Protein AF-A0A432J5H0-F1 (afdb_monomer_lite)

Secondary structure (DSSP, 8-state):
-HHHHHHHHHHHHHHHHHHHHTTT-EETTEEHHHHTHHHHHHHHHHHHHHHHHHHHHHHHHHHHHHHHHHHHHHHTT-

Sequence (78 aa):
AGASVAAIIGGALTLTVQYWAGPTHILGGVNYADVWHTQLAIIGWALLLGGMAFITLRLTRQLSQLQDQRPELSSDLV

pLDDT: mean 94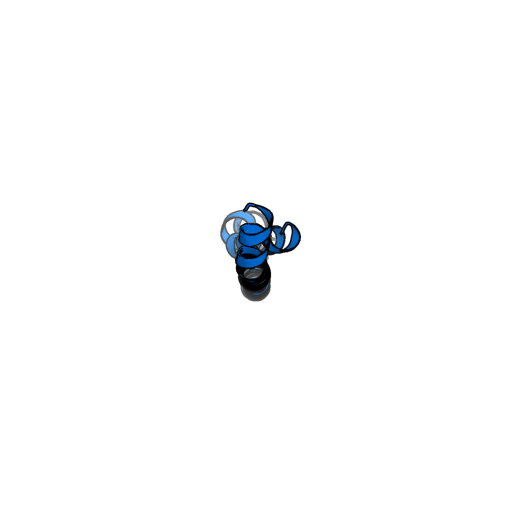.52, std 5.33, range [72.94, 98.75]

Radius of gyration: 21.02 Å; chains: 1; bounding box: 42×13×65 Å

Structure (mmCIF, N/CA/C/O backbone):
data_AF-A0A432J5H0-F1
#
_entry.id   AF-A0A432J5H0-F1
#
loop_
_atom_site.group_PDB
_atom_site.id
_atom_site.type_symbol
_atom_site.label_atom_id
_atom_site.label_alt_id
_atom_site.label_comp_id
_atom_site.label_asym_id
_atom_site.label_entity_id
_atom_site.label_seq_id
_atom_site.pdbx_PDB_ins_code
_atom_site.Cartn_x
_atom_site.Cartn_y
_atom_site.Cartn_z
_atom_site.occupancy
_atom_site.B_iso_or_equiv
_atom_site.auth_seq_id
_atom_site.auth_comp_id
_atom_site.auth_asym_id
_atom_site.auth_atom_id
_atom_site.pdbx_PDB_model_num
ATOM 1 N N . ALA A 1 1 ? -2.967 -4.711 14.400 1.00 79.06 1 ALA A N 1
ATOM 2 C CA . ALA A 1 1 ? -2.583 -3.434 13.778 1.00 79.06 1 ALA A CA 1
ATOM 3 C C . ALA A 1 1 ? -1.355 -3.620 12.892 1.00 79.06 1 ALA A C 1
ATOM 5 O O . ALA A 1 1 ? -1.418 -3.198 11.750 1.00 79.06 1 ALA A O 1
ATOM 6 N N . GLY A 1 2 ? -0.309 -4.324 13.360 1.00 91.38 2 GLY A N 1
ATOM 7 C CA . GLY A 1 2 ? 0.939 -4.540 12.608 1.00 91.38 2 GLY A CA 1
ATOM 8 C C . GLY A 1 2 ? 0.767 -4.956 11.142 1.00 91.38 2 GLY A C 1
ATOM 9 O O . GLY A 1 2 ? 1.265 -4.259 10.273 1.00 91.38 2 GLY A O 1
ATOM 10 N N . ALA A 1 3 ? -0.006 -6.007 10.848 1.00 94.44 3 ALA A N 1
ATOM 11 C CA . ALA A 1 3 ? -0.231 -6.447 9.463 1.00 94.44 3 ALA A CA 1
ATOM 12 C C . ALA A 1 3 ? -0.921 -5.387 8.578 1.00 94.44 3 ALA A C 1
ATOM 14 O O . ALA A 1 3 ? -0.537 -5.205 7.429 1.00 94.44 3 ALA A O 1
ATOM 15 N N . SER A 1 4 ? -1.902 -4.652 9.112 1.00 96.81 4 SER A N 1
ATOM 16 C CA . SER A 1 4 ? -2.587 -3.577 8.378 1.00 96.81 4 SER A CA 1
ATOM 17 C C . SER A 1 4 ? -1.646 -2.410 8.088 1.00 96.81 4 SER A C 1
ATOM 19 O O . SER A 1 4 ? -1.624 -1.903 6.975 1.00 96.81 4 SER A O 1
ATOM 21 N N . VAL A 1 5 ? -0.830 -2.019 9.070 1.00 97.62 5 VAL A N 1
ATOM 22 C CA . VAL A 1 5 ? 0.180 -0.963 8.908 1.00 97.62 5 VAL A CA 1
ATOM 23 C C . VAL A 1 5 ? 1.259 -1.396 7.914 1.00 97.62 5 VAL A C 1
ATOM 25 O O . VAL A 1 5 ? 1.616 -0.624 7.031 1.00 97.62 5 VAL A O 1
ATOM 28 N N . ALA A 1 6 ? 1.725 -2.644 7.998 1.00 98.19 6 ALA A N 1
ATOM 29 C CA . ALA A 1 6 ? 2.674 -3.209 7.046 1.00 98.19 6 ALA A CA 1
ATOM 30 C C . ALA A 1 6 ? 2.106 -3.233 5.619 1.00 98.19 6 ALA A C 1
ATOM 32 O O . ALA A 1 6 ? 2.820 -2.882 4.688 1.00 98.19 6 ALA A O 1
ATOM 33 N N . ALA A 1 7 ? 0.825 -3.575 5.441 1.00 98.44 7 ALA A N 1
ATOM 34 C CA . ALA A 1 7 ? 0.164 -3.519 4.139 1.00 98.44 7 ALA A CA 1
ATOM 35 C C . ALA A 1 7 ? 0.070 -2.081 3.599 1.00 98.44 7 ALA A C 1
ATOM 37 O O . ALA A 1 7 ? 0.376 -1.855 2.434 1.00 98.44 7 ALA A O 1
ATOM 38 N N . ILE A 1 8 ? -0.263 -1.097 4.442 1.00 98.62 8 ILE A N 1
ATOM 39 C CA . ILE A 1 8 ? -0.308 0.321 4.041 1.00 98.62 8 ILE A CA 1
ATOM 40 C C . ILE A 1 8 ? 1.071 0.800 3.577 1.00 98.62 8 ILE A C 1
ATOM 42 O O . ILE A 1 8 ? 1.206 1.336 2.478 1.00 98.62 8 ILE A O 1
ATOM 46 N N . ILE A 1 9 ? 2.099 0.581 4.400 1.00 98.44 9 ILE A N 1
ATOM 47 C CA . ILE A 1 9 ? 3.471 1.008 4.099 1.00 98.44 9 ILE A CA 1
ATOM 48 C C . ILE A 1 9 ? 4.005 0.255 2.877 1.00 98.44 9 ILE A C 1
ATOM 50 O O . ILE A 1 9 ? 4.548 0.871 1.965 1.00 98.44 9 ILE A O 1
ATOM 54 N N . GLY A 1 10 ? 3.810 -1.063 2.820 1.00 98.50 10 GLY A N 1
ATOM 55 C CA . GLY A 1 10 ? 4.212 -1.893 1.686 1.00 98.50 10 GLY A CA 1
ATOM 56 C C . GLY A 1 10 ? 3.531 -1.470 0.386 1.00 98.50 10 GLY A C 1
ATOM 57 O O . GLY A 1 10 ? 4.191 -1.377 -0.647 1.00 98.50 10 GLY A O 1
ATOM 58 N N . GLY A 1 11 ? 2.241 -1.129 0.436 1.00 98.56 11 GLY A N 1
ATOM 59 C CA . GLY A 1 11 ? 1.507 -0.572 -0.697 1.00 98.56 11 GLY A CA 1
ATOM 60 C C . GLY A 1 11 ? 2.091 0.758 -1.173 1.00 98.56 11 GLY A C 1
ATOM 61 O O . GLY A 1 11 ? 2.377 0.908 -2.358 1.00 98.56 11 GLY A O 1
ATOM 62 N N . ALA A 1 12 ? 2.364 1.690 -0.255 1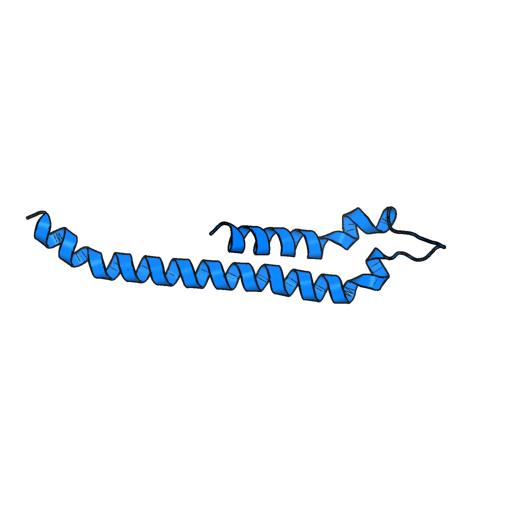.00 98.56 12 ALA A N 1
ATOM 63 C CA . ALA A 1 12 ? 2.980 2.979 -0.580 1.00 98.56 12 ALA A CA 1
ATOM 64 C C . ALA A 1 12 ? 4.393 2.833 -1.184 1.00 98.56 12 ALA A C 1
ATOM 66 O O . ALA A 1 12 ? 4.723 3.490 -2.173 1.00 98.56 12 ALA A O 1
ATOM 67 N N . LEU A 1 13 ? 5.217 1.931 -0.642 1.00 98.19 13 LEU A N 1
ATOM 68 C CA . LEU A 1 13 ? 6.541 1.624 -1.192 1.00 98.19 13 LEU A CA 1
ATOM 69 C C . LEU A 1 13 ? 6.441 1.008 -2.593 1.00 98.19 13 LEU A C 1
ATOM 71 O O . LEU A 1 13 ? 7.185 1.392 -3.491 1.00 98.19 13 LEU A O 1
ATOM 75 N N . THR A 1 14 ? 5.481 0.106 -2.802 1.00 98.19 14 THR A N 1
ATOM 76 C CA . THR A 1 14 ? 5.239 -0.523 -4.109 1.00 98.19 14 THR A CA 1
ATOM 77 C C . THR A 1 14 ? 4.802 0.510 -5.151 1.00 98.19 14 THR A C 1
ATOM 79 O O . THR A 1 14 ? 5.316 0.510 -6.265 1.00 98.19 14 THR A O 1
ATOM 82 N N . LEU A 1 15 ? 3.917 1.447 -4.789 1.00 98.25 15 LEU A N 1
ATOM 83 C CA . LEU A 1 15 ? 3.472 2.525 -5.685 1.00 98.25 15 LEU A CA 1
ATOM 84 C C . LEU A 1 15 ? 4.598 3.495 -6.067 1.00 98.25 15 LEU A C 1
ATOM 86 O O . LEU A 1 15 ? 4.530 4.143 -7.109 1.00 98.25 15 LEU A O 1
ATOM 90 N N . THR A 1 16 ? 5.638 3.595 -5.239 1.00 97.06 16 THR A N 1
ATOM 91 C CA . THR A 1 16 ? 6.768 4.507 -5.458 1.00 97.06 16 THR A CA 1
ATOM 92 C C . THR A 1 16 ? 7.999 3.832 -6.060 1.00 97.06 16 THR A C 1
ATOM 94 O O . THR A 1 16 ? 8.963 4.534 -6.361 1.00 97.06 16 THR A O 1
ATOM 97 N N . VAL A 1 17 ? 7.955 2.513 -6.313 1.00 96.62 17 VAL A N 1
ATOM 98 C CA . VAL A 1 17 ? 9.045 1.731 -6.937 1.00 96.62 17 VAL A CA 1
ATOM 99 C C . VAL A 1 17 ? 9.625 2.415 -8.168 1.00 96.62 17 VAL A C 1
ATOM 101 O O . VAL A 1 17 ? 10.840 2.449 -8.328 1.00 96.62 17 VAL A O 1
ATOM 104 N N . GLN A 1 18 ? 8.787 3.024 -9.003 1.00 93.81 18 GLN A N 1
ATOM 105 C CA . GLN A 1 18 ? 9.232 3.632 -10.258 1.00 93.81 18 GLN A CA 1
ATOM 106 C C . GLN A 1 18 ? 10.266 4.737 -10.071 1.00 93.81 18 GLN A C 1
ATOM 108 O O . GLN A 1 18 ? 11.196 4.863 -10.864 1.00 93.81 18 GLN A O 1
ATOM 113 N N . TYR A 1 19 ? 10.135 5.509 -8.995 1.00 93.94 19 TYR A N 1
ATOM 114 C CA . TYR A 1 19 ? 10.979 6.672 -8.764 1.00 93.94 19 TYR A CA 1
ATOM 115 C C . TYR A 1 19 ? 12.384 6.300 -8.295 1.00 93.94 19 TYR A C 1
ATOM 117 O O . TYR A 1 19 ? 13.331 7.021 -8.592 1.00 93.94 19 TYR A O 1
ATOM 125 N N . TRP A 1 20 ? 12.534 5.186 -7.575 1.00 94.31 20 TRP A N 1
ATOM 126 C CA . TRP A 1 20 ? 13.822 4.790 -7.001 1.00 94.31 20 TRP A CA 1
ATOM 127 C C . TRP A 1 20 ? 14.449 3.567 -7.683 1.00 94.31 20 TRP A C 1
ATOM 129 O O . TRP A 1 20 ? 15.673 3.450 -7.714 1.00 94.31 20 TRP A O 1
ATOM 139 N N . ALA A 1 21 ? 13.649 2.678 -8.278 1.00 93.69 21 ALA A N 1
ATOM 140 C CA . ALA A 1 21 ? 14.138 1.483 -8.965 1.00 93.69 21 ALA A CA 1
ATOM 141 C C . ALA A 1 21 ? 14.374 1.701 -10.469 1.00 93.69 21 ALA A C 1
ATOM 143 O O . ALA A 1 21 ? 15.216 1.014 -11.045 1.00 93.69 21 ALA A O 1
ATOM 144 N N . GLY A 1 22 ? 13.684 2.659 -11.104 1.00 90.62 22 GLY A N 1
ATOM 145 C CA . GLY A 1 22 ? 13.767 2.899 -12.552 1.00 90.62 22 GLY A CA 1
ATOM 146 C C . GLY A 1 22 ? 15.201 3.027 -13.092 1.00 90.62 22 GLY A C 1
ATOM 147 O O . GLY A 1 22 ? 15.569 2.279 -13.995 1.00 90.62 22 GLY A O 1
ATOM 148 N N . PRO A 1 23 ? 16.064 3.879 -12.505 1.00 90.44 23 PRO A N 1
ATOM 149 C CA . PRO A 1 23 ? 17.443 4.046 -12.976 1.00 90.44 23 PRO A CA 1
ATOM 150 C C . PRO A 1 23 ? 18.349 2.818 -12.792 1.00 90.44 23 PRO A C 1
ATOM 152 O O . PRO A 1 23 ? 19.394 2.735 -13.431 1.00 90.44 23 PRO A O 1
ATOM 155 N N . THR A 1 24 ? 17.993 1.883 -11.904 1.00 94.56 24 THR A N 1
ATOM 156 C CA . THR A 1 24 ? 18.841 0.732 -11.536 1.00 94.56 24 THR A CA 1
ATOM 157 C C . THR A 1 24 ? 18.364 -0.593 -12.130 1.00 94.56 24 THR A C 1
ATOM 159 O O . THR A 1 24 ? 19.131 -1.549 -12.172 1.00 94.56 24 THR A O 1
ATOM 162 N N . HIS A 1 25 ? 17.125 -0.660 -12.622 1.00 94.62 25 HIS A N 1
ATOM 163 C CA . HIS A 1 25 ? 16.500 -1.880 -13.143 1.00 94.62 25 HIS A CA 1
ATOM 164 C C . HIS A 1 25 ? 16.456 -1.899 -14.677 1.00 94.62 25 HIS A C 1
ATOM 166 O O . HIS A 1 25 ? 15.449 -2.270 -15.282 1.00 94.62 25 HIS A O 1
ATOM 172 N N . ILE A 1 26 ? 17.562 -1.505 -15.314 1.00 96.62 26 ILE A N 1
ATOM 173 C CA . ILE A 1 26 ? 17.719 -1.525 -16.771 1.00 96.62 26 ILE A CA 1
ATOM 174 C C . ILE A 1 26 ? 18.555 -2.742 -17.170 1.00 96.62 26 ILE A C 1
ATOM 176 O O . ILE A 1 26 ? 19.730 -2.843 -16.822 1.00 96.62 26 ILE A O 1
ATOM 180 N N . LEU A 1 27 ? 17.962 -3.659 -17.934 1.00 95.56 27 LEU A N 1
ATOM 181 C CA . LEU A 1 27 ? 18.623 -4.864 -18.441 1.00 95.56 27 LEU A CA 1
ATOM 182 C C . LEU A 1 27 ? 18.432 -4.930 -19.956 1.00 95.56 27 LEU A C 1
ATOM 184 O O . LEU A 1 27 ? 17.305 -4.931 -20.447 1.00 95.56 27 LEU A O 1
ATOM 188 N N . GLY A 1 28 ? 19.536 -4.941 -20.708 1.00 94.38 28 GLY A N 1
ATOM 189 C CA . GLY A 1 28 ? 19.487 -4.943 -22.175 1.00 94.38 28 GLY A CA 1
ATOM 190 C C . GLY A 1 28 ? 18.825 -3.695 -22.777 1.00 94.38 28 GLY A C 1
ATOM 191 O O . GLY A 1 28 ? 18.200 -3.786 -23.827 1.00 94.38 28 GLY A O 1
ATOM 192 N N . GLY A 1 29 ? 18.910 -2.545 -22.096 1.00 95.00 29 GLY A N 1
ATOM 193 C CA . GLY A 1 29 ? 18.265 -1.293 -22.517 1.00 95.00 29 GLY A CA 1
ATOM 194 C C . GLY A 1 29 ? 16.772 -1.196 -22.184 1.00 95.00 29 GLY A C 1
ATOM 195 O O . GLY A 1 29 ? 16.160 -0.168 -22.458 1.00 95.00 29 GLY A O 1
ATOM 196 N N . VAL A 1 30 ? 16.188 -2.226 -21.564 1.00 96.44 30 VAL A N 1
ATOM 197 C CA . VAL A 1 30 ? 14.786 -2.238 -21.131 1.00 96.44 30 VAL A CA 1
ATOM 198 C C . VAL A 1 30 ? 14.706 -1.915 -19.644 1.00 96.44 30 VAL A C 1
ATOM 200 O O . VAL A 1 30 ? 15.345 -2.585 -18.833 1.00 96.44 30 VAL A O 1
ATOM 203 N N . ASN A 1 31 ? 13.901 -0.915 -19.283 1.00 95.75 31 ASN A N 1
ATOM 204 C CA . ASN A 1 31 ? 13.588 -0.597 -17.893 1.00 95.75 31 ASN A CA 1
ATOM 205 C C . ASN A 1 31 ? 12.502 -1.548 -17.368 1.00 95.75 31 ASN A C 1
ATOM 207 O O . ASN A 1 31 ? 11.336 -1.459 -17.749 1.00 95.75 31 ASN A O 1
ATOM 211 N N . TYR A 1 32 ? 12.877 -2.458 -16.474 1.00 95.44 32 TYR A N 1
ATOM 212 C CA . TYR A 1 32 ? 11.948 -3.420 -15.888 1.00 95.44 32 TYR A CA 1
ATOM 213 C C . TYR A 1 32 ? 10.994 -2.777 -14.883 1.00 95.44 32 TYR A C 1
ATOM 215 O O . TYR A 1 32 ? 9.899 -3.298 -14.688 1.00 95.44 32 TYR A O 1
ATOM 223 N N . ALA A 1 33 ? 11.344 -1.636 -14.289 1.00 94.56 33 ALA A N 1
ATOM 224 C CA . ALA A 1 33 ? 10.390 -0.905 -13.467 1.00 94.56 33 ALA A CA 1
ATOM 225 C C . ALA A 1 33 ? 9.170 -0.494 -14.322 1.00 94.56 33 ALA A C 1
ATOM 227 O O . ALA A 1 33 ? 8.034 -0.763 -13.928 1.00 94.56 33 ALA A O 1
ATOM 228 N N . ASP A 1 34 ? 9.392 -0.005 -15.548 1.00 95.06 34 ASP A N 1
ATOM 229 C CA . ASP A 1 34 ? 8.315 0.357 -16.482 1.00 95.06 34 ASP A CA 1
ATOM 230 C C . ASP A 1 34 ? 7.515 -0.864 -16.966 1.00 95.06 34 ASP A C 1
ATOM 232 O O . ASP A 1 34 ? 6.285 -0.820 -17.004 1.00 95.06 34 ASP A O 1
ATOM 236 N N . VAL A 1 35 ? 8.184 -1.982 -17.280 1.00 97.00 35 VAL A N 1
ATOM 237 C CA . VAL A 1 35 ? 7.516 -3.228 -17.717 1.00 97.00 35 VAL A CA 1
ATOM 238 C C . VAL A 1 35 ? 6.511 -3.730 -16.677 1.00 97.00 35 VAL A C 1
ATOM 240 O O . VAL A 1 35 ? 5.425 -4.185 -17.031 1.00 97.00 35 VAL A O 1
ATOM 243 N N . TRP A 1 36 ? 6.859 -3.632 -15.394 1.00 96.69 36 TRP A N 1
ATOM 244 C CA . TRP A 1 36 ? 6.021 -4.087 -14.284 1.00 96.69 36 TRP A CA 1
ATOM 245 C C . TRP A 1 36 ? 5.097 -2.996 -13.727 1.00 96.69 36 TRP A C 1
ATOM 247 O O . TRP A 1 36 ? 4.437 -3.215 -12.708 1.00 96.69 36 TRP A O 1
ATOM 257 N N . HIS A 1 37 ? 5.027 -1.822 -14.365 1.00 95.88 37 HIS A N 1
ATOM 258 C CA . HIS A 1 37 ? 4.343 -0.652 -13.817 1.00 95.88 37 HIS A CA 1
ATOM 259 C C . HIS A 1 37 ? 2.888 -0.924 -13.452 1.00 95.88 37 HIS A C 1
ATOM 261 O O . HIS A 1 37 ? 2.473 -0.667 -12.322 1.00 95.88 37 HIS A O 1
ATOM 267 N N . THR A 1 38 ? 2.110 -1.474 -14.382 1.00 98.12 38 THR A N 1
ATOM 268 C CA . THR A 1 38 ? 0.681 -1.717 -14.166 1.00 98.12 38 THR A CA 1
ATOM 269 C C . THR A 1 38 ? 0.444 -2.746 -13.062 1.00 98.12 38 THR A C 1
ATOM 271 O O . THR A 1 38 ? -0.416 -2.545 -12.206 1.00 98.1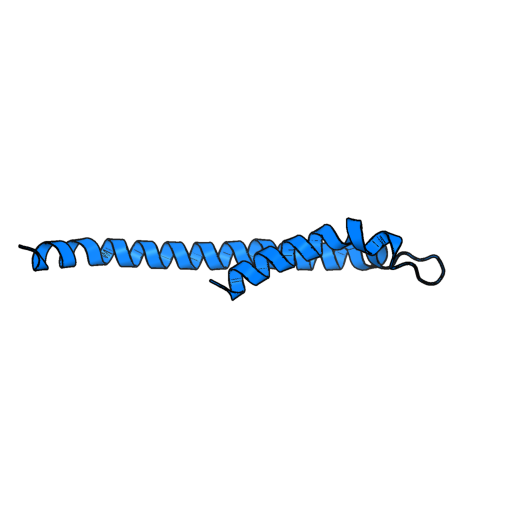2 38 THR A O 1
ATOM 274 N N . GLN A 1 39 ? 1.221 -3.830 -13.034 1.00 98.31 39 GLN A N 1
ATOM 275 C CA . GLN A 1 39 ? 1.100 -4.894 -12.038 1.00 98.31 39 GLN A CA 1
ATOM 276 C C . GLN A 1 39 ? 1.455 -4.374 -10.642 1.00 98.31 39 GLN A C 1
ATOM 278 O O . GLN A 1 39 ? 0.704 -4.597 -9.692 1.00 98.31 39 GLN A O 1
ATOM 283 N N . LEU A 1 40 ? 2.558 -3.630 -10.520 1.00 97.81 40 LEU A N 1
ATOM 284 C CA . LEU A 1 40 ? 2.974 -3.009 -9.263 1.00 97.81 40 LEU A CA 1
ATOM 285 C C . LEU A 1 40 ? 1.975 -1.945 -8.800 1.00 97.81 40 LEU A C 1
ATOM 287 O O . LEU A 1 40 ? 1.687 -1.873 -7.609 1.00 97.81 40 LEU A O 1
ATOM 291 N N . ALA A 1 41 ? 1.384 -1.174 -9.717 1.00 98.31 41 ALA A N 1
ATOM 292 C CA . ALA A 1 41 ? 0.339 -0.213 -9.381 1.00 98.31 41 ALA A CA 1
ATOM 293 C C . ALA A 1 41 ? -0.904 -0.905 -8.798 1.00 98.31 41 ALA A C 1
ATOM 295 O O . ALA A 1 41 ? -1.408 -0.489 -7.755 1.00 98.31 41 ALA A O 1
ATOM 296 N N . ILE A 1 42 ? -1.367 -1.992 -9.424 1.00 98.62 42 ILE A N 1
ATOM 297 C CA . ILE A 1 42 ? -2.515 -2.774 -8.940 1.00 98.62 42 ILE A CA 1
ATOM 298 C C . ILE A 1 42 ? -2.225 -3.356 -7.551 1.00 98.62 42 ILE A C 1
ATOM 300 O O . ILE A 1 42 ? -3.033 -3.193 -6.636 1.00 98.62 42 ILE A O 1
ATOM 304 N N . ILE A 1 43 ? -1.067 -3.997 -7.371 1.00 98.62 43 ILE A N 1
ATOM 305 C CA . ILE A 1 43 ? -0.668 -4.592 -6.086 1.00 98.62 43 ILE A CA 1
ATOM 306 C C . ILE A 1 43 ? -0.521 -3.509 -5.013 1.00 98.62 43 ILE A C 1
ATOM 308 O O . ILE A 1 43 ? -1.026 -3.665 -3.901 1.00 98.62 43 ILE A O 1
ATOM 312 N N . GLY A 1 44 ? 0.131 -2.395 -5.346 1.00 98.62 44 GLY A N 1
ATOM 313 C CA . GLY A 1 44 ? 0.354 -1.278 -4.438 1.00 98.62 44 GLY A CA 1
ATOM 314 C C . GLY A 1 44 ? -0.953 -0.671 -3.933 1.00 98.62 44 GLY A C 1
ATOM 315 O O . GLY A 1 44 ? -1.126 -0.502 -2.725 1.00 98.62 44 GLY A O 1
ATOM 316 N N . TRP A 1 45 ? -1.914 -0.429 -4.830 1.00 98.75 45 TRP A N 1
ATOM 317 C CA . TRP A 1 45 ? -3.245 0.046 -4.450 1.00 98.75 45 TRP A CA 1
ATOM 318 C C . TRP A 1 45 ? -4.029 -0.979 -3.633 1.00 98.75 45 TRP A C 1
ATOM 320 O O . TRP A 1 45 ? -4.645 -0.605 -2.636 1.00 98.75 45 TRP A O 1
ATOM 330 N N . ALA A 1 46 ? -3.983 -2.263 -3.997 1.00 98.69 46 ALA A N 1
ATOM 331 C CA . ALA A 1 46 ? -4.654 -3.318 -3.241 1.00 98.69 46 ALA A CA 1
ATOM 332 C C . ALA A 1 46 ? -4.127 -3.414 -1.799 1.00 98.69 46 ALA A C 1
ATOM 334 O O . ALA A 1 46 ? -4.913 -3.500 -0.855 1.00 98.69 46 ALA A O 1
ATOM 335 N N . LEU A 1 47 ? -2.806 -3.341 -1.615 1.00 98.75 47 LEU A N 1
ATOM 336 C CA . LEU A 1 47 ? -2.167 -3.343 -0.299 1.00 98.75 47 LEU A CA 1
ATOM 337 C C . LEU A 1 47 ? -2.513 -2.089 0.512 1.00 98.75 47 LEU A C 1
ATOM 339 O O . LEU A 1 47 ? -2.894 -2.201 1.680 1.00 98.75 47 LEU A O 1
ATOM 343 N N . LEU A 1 48 ? -2.425 -0.909 -0.108 1.00 98.69 48 LEU A N 1
ATOM 344 C CA . LEU A 1 48 ? -2.679 0.366 0.556 1.00 98.69 48 LEU A CA 1
ATOM 345 C C . LEU A 1 48 ? -4.141 0.479 1.001 1.00 98.69 48 LEU A C 1
ATOM 347 O O . LEU A 1 48 ? -4.418 0.663 2.188 1.00 98.69 48 LEU A O 1
ATOM 351 N N . LEU A 1 49 ? -5.080 0.305 0.069 1.00 98.62 49 LEU A N 1
ATOM 352 C CA . LEU A 1 49 ? -6.513 0.413 0.347 1.00 98.62 49 LEU A CA 1
ATOM 353 C C . LEU A 1 49 ? -6.998 -0.735 1.233 1.00 98.62 49 LEU A C 1
ATOM 355 O O . LEU A 1 49 ? -7.773 -0.507 2.160 1.00 98.62 49 LEU A O 1
ATOM 359 N N . GLY A 1 50 ? -6.509 -1.956 1.002 1.00 98.38 50 GLY A N 1
ATOM 360 C CA . GLY A 1 50 ? -6.831 -3.111 1.834 1.00 98.38 50 GLY A CA 1
ATOM 361 C C . GLY A 1 50 ? -6.370 -2.912 3.276 1.00 98.38 50 GLY A C 1
ATOM 362 O O . GLY A 1 50 ? -7.156 -3.076 4.209 1.00 98.38 50 GLY A O 1
ATOM 363 N N . GLY A 1 51 ? -5.122 -2.483 3.478 1.00 98.19 51 GLY A N 1
ATOM 364 C CA . GLY A 1 51 ? -4.589 -2.179 4.803 1.00 98.19 51 GLY A CA 1
ATOM 365 C C . GLY A 1 51 ? -5.389 -1.092 5.528 1.00 98.19 51 GLY A C 1
ATOM 366 O O . GLY A 1 51 ? -5.736 -1.277 6.699 1.00 98.19 51 GLY A O 1
ATOM 367 N N . MET A 1 52 ? -5.756 -0.012 4.824 1.00 98.38 52 MET A N 1
ATOM 368 C CA . MET A 1 52 ? -6.631 1.049 5.344 1.00 98.38 52 MET A CA 1
ATOM 369 C C . MET A 1 52 ? -8.020 0.525 5.726 1.00 98.38 52 MET A C 1
ATOM 371 O O . MET A 1 52 ? -8.519 0.827 6.810 1.00 98.38 52 MET A O 1
ATOM 375 N N . ALA A 1 53 ? -8.641 -0.296 4.879 1.00 98.19 53 ALA A N 1
ATOM 376 C CA . ALA A 1 53 ? -9.944 -0.881 5.168 1.00 98.19 53 ALA A CA 1
ATOM 377 C C . ALA A 1 53 ? -9.891 -1.760 6.427 1.00 98.19 53 ALA A C 1
ATOM 379 O O . ALA A 1 53 ? -10.704 -1.594 7.336 1.00 98.19 53 ALA A O 1
ATOM 380 N N . PHE A 1 54 ? -8.897 -2.646 6.539 1.00 97.88 54 PHE A N 1
ATOM 381 C CA . PHE A 1 54 ? -8.767 -3.538 7.693 1.00 97.88 54 PHE A CA 1
ATOM 382 C C . PHE A 1 54 ? -8.536 -2.792 9.009 1.00 97.88 54 PHE A C 1
ATOM 384 O O . PHE A 1 54 ? -9.133 -3.163 10.025 1.00 97.88 54 PHE A O 1
ATOM 391 N N . ILE A 1 55 ? -7.686 -1.758 9.026 1.00 97.44 55 ILE A N 1
ATOM 392 C CA . ILE A 1 55 ? -7.449 -1.000 10.260 1.00 97.44 55 ILE A CA 1
ATOM 393 C C . ILE A 1 55 ? -8.691 -0.204 10.666 1.00 97.44 55 ILE A C 1
ATOM 395 O O . ILE A 1 55 ? -9.074 -0.260 11.832 1.00 97.44 55 ILE A O 1
ATOM 399 N N . THR A 1 56 ? -9.386 0.428 9.720 1.00 97.50 56 THR A N 1
ATOM 400 C CA . THR A 1 56 ? -10.630 1.165 9.987 1.00 97.50 56 THR A CA 1
ATOM 401 C C . THR A 1 56 ? -11.736 0.243 10.501 1.00 97.50 56 THR A C 1
ATOM 403 O O . THR A 1 56 ? -12.371 0.544 11.512 1.00 97.50 56 THR A O 1
ATOM 406 N N . LEU A 1 57 ? -11.935 -0.924 9.878 1.00 96.75 57 LEU A N 1
ATOM 407 C CA . LEU A 1 57 ? -12.913 -1.921 10.335 1.00 96.75 57 LEU A CA 1
ATOM 408 C C . LEU A 1 57 ? -12.594 -2.448 11.738 1.00 96.75 57 LEU A C 1
ATOM 410 O O . LEU A 1 57 ? -13.493 -2.717 12.531 1.00 96.75 57 LEU A O 1
ATOM 414 N N . ARG A 1 58 ? -11.312 -2.603 12.069 1.00 95.81 58 ARG A N 1
ATOM 415 C CA . ARG A 1 58 ? -10.907 -3.010 13.415 1.00 95.81 58 ARG A CA 1
ATOM 416 C C . ARG A 1 58 ? -11.164 -1.907 14.439 1.00 95.81 58 ARG A C 1
ATOM 418 O O . ARG A 1 58 ? -11.697 -2.203 15.502 1.00 95.81 58 ARG A O 1
ATOM 425 N N . LEU A 1 59 ? -10.770 -0.673 14.133 1.00 95.69 59 LEU A N 1
ATOM 426 C CA . LEU A 1 59 ? -10.909 0.461 15.046 1.00 95.69 59 LEU A CA 1
ATOM 427 C C . LEU A 1 59 ? -12.378 0.773 15.324 1.00 95.69 59 LEU A C 1
ATOM 429 O O . LEU A 1 59 ? -12.745 0.954 16.476 1.00 95.69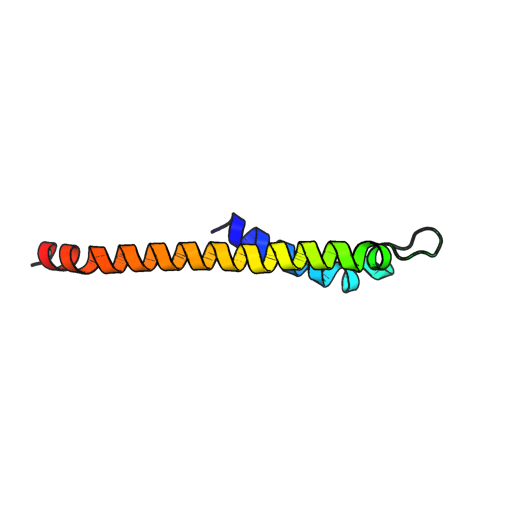 59 LEU A O 1
ATOM 433 N N . THR A 1 60 ? -13.229 0.756 14.299 1.00 96.81 60 THR A N 1
ATOM 434 C CA . THR A 1 60 ? -14.680 0.945 14.466 1.00 96.81 60 THR A CA 1
ATOM 435 C C . THR A 1 60 ? -15.282 -0.110 15.390 1.00 96.81 60 THR A C 1
ATOM 437 O O . THR A 1 60 ? -15.949 0.250 16.351 1.00 96.81 60 THR A O 1
ATOM 440 N N . ARG A 1 61 ? -14.962 -1.396 15.191 1.00 95.44 61 ARG A N 1
ATOM 441 C CA . ARG A 1 61 ? -1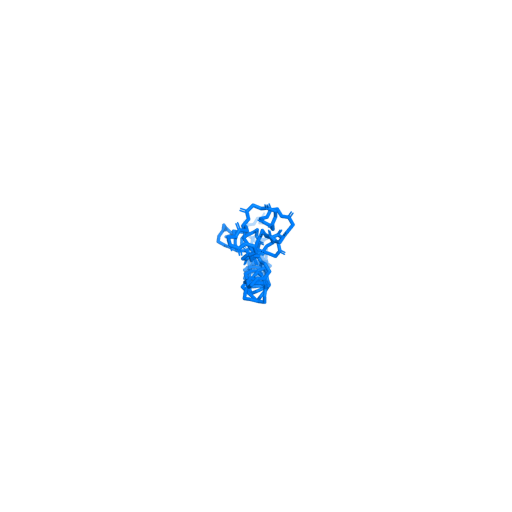5.413 -2.477 16.087 1.00 95.44 61 ARG A CA 1
ATOM 442 C C . ARG A 1 61 ? -14.936 -2.293 17.529 1.00 95.44 61 ARG A C 1
ATOM 444 O O . ARG A 1 61 ? -15.711 -2.517 18.449 1.00 95.44 61 ARG A O 1
ATOM 451 N N . GLN A 1 62 ? -13.684 -1.878 17.727 1.00 95.00 62 GLN A N 1
ATOM 452 C CA . GLN A 1 62 ? -13.140 -1.617 19.065 1.00 95.00 62 GLN A CA 1
ATOM 453 C C . GLN A 1 62 ? -13.830 -0.429 19.739 1.00 95.00 62 GLN A C 1
ATOM 455 O O . GLN A 1 62 ? -14.174 -0.509 20.913 1.00 95.00 62 GLN A O 1
ATOM 460 N N . LEU A 1 63 ? -14.059 0.658 19.001 1.00 94.75 63 LEU A N 1
ATOM 461 C CA . LEU A 1 63 ? -14.756 1.831 19.521 1.00 94.75 63 LEU A CA 1
ATOM 462 C C . LEU A 1 63 ? -16.199 1.498 19.914 1.00 94.75 63 LEU A C 1
ATOM 464 O O . LEU A 1 63 ? -16.619 1.901 20.994 1.00 94.75 63 LEU A O 1
ATOM 468 N N . SER A 1 64 ? -16.920 0.720 19.100 1.00 95.38 64 SER A N 1
ATOM 469 C CA . SER A 1 64 ? -18.275 0.266 19.435 1.00 95.38 64 SER A CA 1
ATOM 470 C C . SER A 1 64 ? -18.303 -0.552 20.731 1.00 95.38 64 SER A C 1
ATOM 472 O O . SER A 1 64 ? -19.117 -0.280 21.602 1.00 95.38 64 SER A O 1
ATOM 474 N N . GLN A 1 65 ? -17.355 -1.476 20.922 1.00 94.25 65 GLN A N 1
ATOM 475 C CA . GLN A 1 65 ? -17.258 -2.266 22.159 1.00 94.25 65 GLN A CA 1
ATOM 476 C C . GLN A 1 65 ? -17.006 -1.401 23.401 1.00 94.25 65 GLN A C 1
ATOM 478 O O . GLN A 1 65 ? -17.612 -1.619 24.446 1.00 94.25 65 GLN A O 1
ATOM 483 N N . LEU A 1 66 ? -16.128 -0.400 23.292 1.00 92.81 66 LEU A N 1
ATOM 484 C CA . LEU A 1 66 ? -15.839 0.512 24.402 1.00 92.81 66 LEU A CA 1
ATOM 485 C C . LEU A 1 66 ? -17.033 1.414 24.740 1.00 92.81 66 LEU A C 1
ATOM 487 O O . LEU A 1 66 ? -17.218 1.782 25.899 1.00 92.81 66 LEU A O 1
ATOM 491 N N . GLN A 1 67 ? -17.838 1.782 23.741 1.00 93.25 67 GLN A N 1
ATOM 492 C CA . GLN A 1 67 ? -19.073 2.532 23.961 1.00 93.25 67 GLN A CA 1
ATOM 493 C C . GLN A 1 67 ? -20.111 1.692 24.708 1.00 93.25 67 GLN A C 1
ATOM 495 O O . GLN A 1 67 ? -20.715 2.209 25.646 1.00 93.25 67 GLN A O 1
ATOM 500 N N . ASP A 1 68 ? -20.257 0.415 24.350 1.00 93.38 68 ASP A N 1
ATOM 501 C CA . ASP A 1 68 ? -21.206 -0.502 24.991 1.00 93.38 68 ASP A CA 1
ATOM 502 C C . ASP A 1 68 ? -20.832 -0.822 26.450 1.00 93.38 68 ASP A C 1
ATOM 504 O O . ASP A 1 68 ? -21.718 -0.975 27.282 1.00 93.38 68 ASP A O 1
ATOM 508 N N . GLN A 1 69 ? -19.538 -0.860 26.794 1.00 90.50 69 GLN A N 1
ATOM 509 C CA . GLN A 1 69 ? -19.057 -1.130 28.164 1.00 90.50 69 GLN A CA 1
ATOM 510 C C . GLN A 1 69 ? -19.058 0.096 29.091 1.00 90.50 69 GLN A C 1
ATOM 512 O O . GLN A 1 69 ? -18.965 -0.027 30.313 1.00 90.50 69 GLN A O 1
ATOM 517 N N . ARG A 1 70 ? -19.143 1.307 28.530 1.00 87.50 70 ARG A N 1
ATOM 518 C CA . ARG A 1 70 ? -19.105 2.560 29.300 1.00 87.50 70 ARG A CA 1
ATOM 519 C C . ARG A 1 70 ? -20.201 2.670 30.382 1.00 87.50 70 ARG A C 1
ATOM 521 O O . ARG A 1 70 ? -19.876 3.178 31.456 1.00 87.50 70 ARG A O 1
ATOM 528 N N . PRO A 1 71 ? -21.467 2.266 30.149 1.00 87.06 71 PRO A N 1
ATOM 529 C CA . PRO A 1 71 ? -22.523 2.346 31.158 1.00 87.06 71 PRO A CA 1
ATOM 530 C C . PRO A 1 71 ? -22.270 1.420 32.355 1.00 87.06 71 PRO A C 1
ATOM 532 O O . PRO A 1 71 ? -22.446 1.858 33.488 1.00 87.06 71 PRO A O 1
ATOM 535 N N . GLU A 1 72 ? -21.792 0.193 32.124 1.00 83.19 72 GLU A N 1
ATOM 536 C CA . GLU A 1 72 ? -21.483 -0.785 33.185 1.00 83.19 72 GLU A CA 1
ATOM 537 C C . GLU A 1 72 ? -20.358 -0.285 34.100 1.00 83.19 72 GLU A C 1
ATOM 539 O O . GLU A 1 72 ? -20.491 -0.270 35.322 1.00 83.19 72 GLU A O 1
ATOM 544 N N . LEU A 1 73 ? -19.287 0.258 33.511 1.00 82.50 73 LEU A N 1
ATOM 545 C CA . LEU A 1 73 ? -18.190 0.839 34.286 1.00 82.50 73 LEU A CA 1
ATOM 546 C C . LEU A 1 73 ? -18.669 1.991 35.187 1.00 82.50 73 LEU A C 1
ATOM 548 O O . LEU A 1 73 ? -18.127 2.203 36.264 1.00 82.50 73 LEU A O 1
ATOM 552 N N . SER A 1 74 ? -19.678 2.755 34.752 1.00 82.00 74 SER A N 1
ATOM 553 C CA . SER A 1 74 ? -20.208 3.872 35.541 1.00 82.00 74 SER A CA 1
ATOM 554 C C . SER A 1 74 ? -21.057 3.436 36.736 1.00 82.00 74 SER A C 1
ATOM 556 O O . SER A 1 74 ? -21.085 4.161 37.725 1.00 82.00 74 SER A O 1
ATOM 558 N N . SER A 1 75 ? -21.711 2.270 36.671 1.00 81.44 75 SER A N 1
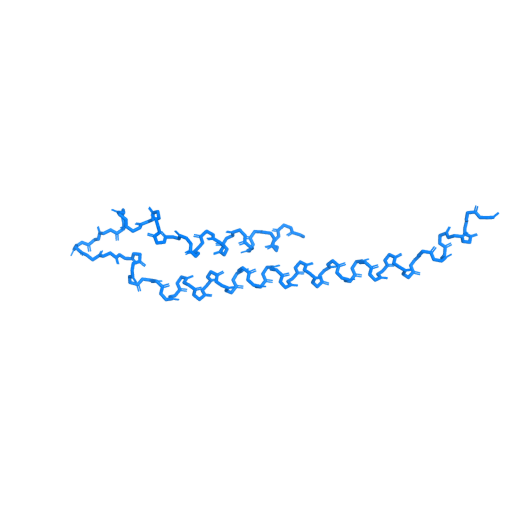ATOM 559 C CA . SER A 1 75 ? -22.466 1.706 37.797 1.00 81.44 75 SER A CA 1
ATOM 560 C C . SER A 1 75 ? -21.578 1.018 38.827 1.00 81.44 75 SER A C 1
ATOM 562 O O . SER A 1 75 ? -21.906 1.048 40.004 1.00 81.44 75 SER A O 1
ATOM 564 N N . ASP A 1 76 ? -20.445 0.452 38.408 1.00 85.06 76 ASP A N 1
ATOM 565 C CA . ASP A 1 76 ? -19.497 -0.217 39.313 1.00 85.06 76 ASP A CA 1
ATOM 566 C C . ASP A 1 76 ? -18.663 0.770 40.155 1.00 85.06 76 ASP A C 1
ATOM 568 O O . ASP A 1 76 ? -17.990 0.379 41.109 1.00 85.06 76 ASP A O 1
ATOM 572 N N . LEU A 1 77 ? -18.672 2.054 39.782 1.00 81.81 77 LEU A N 1
ATOM 573 C CA . LEU A 1 77 ? -17.901 3.126 40.421 1.00 81.81 77 LEU A CA 1
ATOM 574 C C . LEU A 1 77 ? -18.717 3.975 41.419 1.00 81.81 77 LEU A C 1
ATOM 576 O O . LEU A 1 77 ? -18.150 4.904 42.000 1.00 81.81 77 LEU A O 1
ATOM 580 N N . VAL A 1 78 ? -20.014 3.690 41.599 1.00 72.94 78 VAL A N 1
ATOM 581 C CA . VAL A 1 78 ? -20.941 4.379 42.524 1.00 72.94 78 VAL A CA 1
ATOM 582 C C . VAL A 1 78 ? -21.306 3.455 43.677 1.00 72.94 78 VAL A C 1
ATOM 584 O O . VAL A 1 78 ? -21.272 3.940 44.830 1.00 72.94 78 VAL A O 1
#

Foldseek 3Di:
DVQLVCLQVVLVCLLCCCVPVQVPQADPNDRVCVVCNVVSNVSSCCSNVVSVVVVVVVVVVVVVVCVVCVVVVVVVVD